Protein AF-A0AAJ0ELN5-F1 (afdb_monomer)

Solvent-accessible surface area (backbone atoms only — not comparable to full-atom values): 8354 Å² total; per-residue (Å²): 129,84,50,74,62,53,55,53,49,49,54,46,72,68,46,83,79,39,66,74,54,72,78,51,95,58,64,85,75,48,97,61,89,67,90,52,77,84,52,51,66,59,52,53,52,49,43,54,53,50,31,51,53,18,58,76,66,70,34,57,72,56,27,46,55,34,49,51,53,50,50,55,43,50,73,54,52,51,59,68,29,64,69,56,35,37,53,48,36,52,52,30,51,54,57,41,66,40,85,89,57,56,67,69,55,30,49,54,31,54,62,49,36,57,62,51,38,27,46,96,87,66,51,74,70,60,48,81,78,79,62,42,79,80,82,68,90,83,79,124

Nearest PDB structures (foldseek):
  8zyv-assembly1_E  TM=2.589E-01  e=4.637E+00  Vibrio alginolyticus
  8zz0-assembly1_F  TM=1.982E-01  e=7.116E+00  Vibrio alginolyticus

Secondary structure (DSSP, 8-state):
---HHHHHHHHHHH-TTS----S-TTTTS-SS----GGGHHHHHHHHHHHHHHHHHTT-HHHHHHHHHHHHHHHHTT----HHHHHHHHHHHHHHHT-TT--HHHHHHHHHHHHHHHB-TTS-B---BTTTB--------

pLDDT: mean 76.0, std 14.75, range [35.19, 92.94]

Sequence (140 aa):
MTSPLEQLLEAAAMDSDGIVQPTYKFSADLCYRTKGEANRKDGLKTILTRLYYSVTKEEYQGAVRWTEALTHWITLEHGVPRKVRAALTQIYYDLALTPGMESTSAMAFSDIAPKLVYDMHGERCLEQGKDINLDVLYQM

Organism: NCBI:txid1209918

Mean predicted aligned error: 9.14 Å

Radius of gyration: 16.16 Å; Cα contacts (8 Å, |Δi|>4): 114; chains: 1; bounding box: 56×38×37 Å

Structure (mmCIF, N/CA/C/O backbone):
data_AF-A0AAJ0ELN5-F1
#
_entry.id   AF-A0AAJ0ELN5-F1
#
loop_
_atom_site.group_PDB
_atom_site.id
_atom_site.type_symbol
_atom_site.label_atom_id
_atom_site.label_alt_id
_atom_site.label_comp_id
_atom_site.label_asym_id
_atom_site.label_entity_id
_atom_site.label_seq_id
_atom_site.pdbx_PDB_ins_code
_atom_site.Cartn_x
_atom_site.Cartn_y
_atom_site.Cartn_z
_atom_site.occupancy
_atom_site.B_iso_or_equiv
_atom_site.auth_seq_id
_atom_site.auth_comp_id
_atom_site.auth_asym_id
_atom_site.auth_atom_id
_atom_site.pdbx_PDB_model_num
ATOM 1 N N . MET A 1 1 ? -5.284 -24.785 -1.131 1.00 39.75 1 MET A N 1
ATOM 2 C CA . MET A 1 1 ? -6.133 -23.610 -1.407 1.00 39.75 1 MET A CA 1
ATOM 3 C C . MET A 1 1 ? -5.179 -22.466 -1.680 1.00 39.75 1 MET A C 1
ATOM 5 O O . MET A 1 1 ? -4.426 -22.124 -0.781 1.00 39.75 1 MET A O 1
ATOM 9 N N . THR A 1 2 ? -5.089 -22.007 -2.927 1.00 49.84 2 THR A N 1
ATOM 10 C CA . THR A 1 2 ? -4.185 -20.917 -3.332 1.00 49.84 2 THR A CA 1
ATOM 11 C C . THR A 1 2 ? -4.484 -19.681 -2.490 1.00 49.84 2 THR A C 1
ATOM 13 O O . THR A 1 2 ? -5.653 -19.322 -2.336 1.00 49.84 2 THR A O 1
ATOM 16 N N . SER A 1 3 ? -3.454 -19.090 -1.884 1.00 66.81 3 SER A N 1
ATOM 17 C CA . SER A 1 3 ? -3.624 -17.940 -0.990 1.00 66.81 3 SER A CA 1
ATOM 18 C C . SER A 1 3 ? -4.262 -16.775 -1.768 1.00 66.81 3 SER A C 1
ATOM 20 O O . SER A 1 3 ? -3.897 -16.576 -2.929 1.00 66.81 3 SER A O 1
ATOM 22 N N . PRO A 1 4 ? -5.164 -15.964 -1.182 1.00 63.56 4 PRO A N 1
ATOM 23 C CA . PRO A 1 4 ? -5.694 -14.752 -1.830 1.00 63.56 4 PRO A CA 1
ATOM 24 C C . PRO A 1 4 ? -4.581 -13.841 -2.385 1.00 63.56 4 PRO A C 1
ATOM 26 O O . PRO A 1 4 ? -4.749 -13.151 -3.386 1.00 63.56 4 PRO A O 1
ATOM 29 N N . LEU A 1 5 ? -3.398 -13.919 -1.770 1.00 54.19 5 LEU A N 1
ATOM 30 C CA . LEU A 1 5 ? -2.164 -13.247 -2.164 1.00 54.19 5 LEU A CA 1
ATOM 31 C C . LEU A 1 5 ? -1.536 -13.807 -3.446 1.00 54.19 5 LEU A C 1
ATOM 33 O O . LEU A 1 5 ? -1.011 -13.035 -4.236 1.00 54.19 5 LEU A O 1
ATOM 37 N N . GLU A 1 6 ? -1.593 -15.121 -3.677 1.00 59.47 6 GLU A N 1
ATOM 38 C CA . GLU A 1 6 ? -1.168 -15.716 -4.950 1.00 59.47 6 GLU A CA 1
ATOM 39 C C . GLU A 1 6 ? -2.103 -15.285 -6.076 1.00 59.47 6 GLU A C 1
ATOM 41 O O . GLU A 1 6 ? -1.622 -15.003 -7.159 1.00 59.47 6 GLU A O 1
ATOM 46 N N . GLN A 1 7 ? -3.405 -15.132 -5.822 1.00 63.66 7 GLN A N 1
ATOM 47 C CA . GLN A 1 7 ? -4.334 -14.606 -6.828 1.00 63.66 7 GLN A CA 1
ATOM 48 C C . GLN A 1 7 ? -4.083 -13.122 -7.128 1.00 63.66 7 GLN A C 1
ATOM 50 O O . GLN A 1 7 ? -4.105 -12.728 -8.291 1.00 63.66 7 GLN A O 1
ATOM 55 N N . LEU A 1 8 ? -3.788 -12.307 -6.108 1.00 60.91 8 LEU A N 1
ATOM 56 C CA . LEU A 1 8 ? -3.401 -10.903 -6.291 1.00 60.91 8 LEU A CA 1
ATOM 57 C C . LEU A 1 8 ? -2.039 -10.761 -6.986 1.00 60.91 8 LEU A C 1
ATOM 59 O O . LEU A 1 8 ? -1.867 -9.875 -7.818 1.00 60.91 8 LEU A O 1
ATOM 63 N N . LEU A 1 9 ? -1.086 -11.644 -6.681 1.00 58.38 9 LEU A N 1
ATOM 64 C CA . LEU A 1 9 ? 0.237 -11.683 -7.304 1.00 58.38 9 LEU A CA 1
ATOM 65 C C . LEU A 1 9 ? 0.175 -12.193 -8.753 1.00 58.38 9 LEU A C 1
ATOM 67 O O . LEU A 1 9 ? 0.852 -11.644 -9.617 1.00 58.38 9 LEU A O 1
ATOM 71 N N . GLU A 1 10 ? -0.649 -13.201 -9.033 1.00 63.22 10 GLU A N 1
ATOM 72 C CA . GLU A 1 10 ? -0.886 -13.724 -10.382 1.00 63.22 10 GLU A CA 1
ATOM 73 C C . GLU A 1 10 ? -1.634 -12.683 -11.227 1.00 63.22 10 GLU A C 1
ATOM 75 O O . GLU A 1 10 ? -1.249 -12.402 -12.360 1.00 63.22 10 GLU A O 1
ATOM 80 N N . ALA A 1 11 ? -2.632 -12.003 -10.650 1.00 59.84 11 ALA A N 1
ATOM 81 C CA . ALA A 1 11 ? -3.309 -10.876 -11.290 1.00 59.84 11 ALA A CA 1
ATOM 82 C C . ALA A 1 11 ? -2.357 -9.698 -11.555 1.00 59.84 11 ALA A C 1
ATOM 84 O O . ALA A 1 11 ? -2.488 -9.042 -12.586 1.00 59.84 11 ALA A O 1
ATOM 85 N N . ALA A 1 12 ? -1.387 -9.455 -10.666 1.00 56.34 12 ALA A N 1
ATOM 86 C CA . ALA A 1 12 ? -0.315 -8.476 -10.849 1.00 56.34 12 ALA A CA 1
ATOM 87 C C . ALA A 1 12 ? 0.704 -8.892 -11.925 1.00 56.34 12 ALA A C 1
ATOM 89 O O . ALA A 1 12 ? 1.291 -8.031 -12.574 1.00 56.34 12 ALA A O 1
ATOM 90 N N . ALA A 1 13 ? 0.927 -10.196 -12.115 1.00 54.47 13 ALA A N 1
ATOM 91 C CA . ALA A 1 13 ? 1.813 -10.736 -13.144 1.00 54.47 13 ALA A CA 1
ATOM 92 C C . ALA A 1 13 ? 1.176 -10.730 -14.546 1.00 54.47 13 ALA A C 1
ATOM 94 O O . ALA A 1 13 ? 1.904 -10.647 -15.536 1.00 54.47 13 ALA A O 1
ATOM 95 N N . MET A 1 14 ? -0.158 -10.801 -14.617 1.00 53.47 14 MET A N 1
ATOM 96 C CA . MET A 1 14 ? -0.958 -10.825 -15.851 1.00 53.47 14 MET A CA 1
ATOM 97 C C . MET A 1 14 ? -1.330 -9.429 -16.383 1.00 53.47 14 MET A C 1
ATOM 99 O O . MET A 1 14 ? -1.780 -9.310 -17.520 1.00 53.47 14 MET A O 1
ATOM 103 N N . ASP A 1 15 ? -1.171 -8.373 -15.582 1.00 54.22 15 ASP A N 1
ATOM 104 C CA . ASP A 1 15 ? -1.500 -6.999 -15.970 1.00 54.22 15 ASP A CA 1
ATOM 105 C C . ASP A 1 15 ? -0.310 -6.366 -16.717 1.00 54.22 15 ASP A C 1
ATOM 107 O O . ASP A 1 15 ? 0.667 -5.912 -16.121 1.00 54.22 15 ASP A O 1
ATOM 111 N N . SER A 1 16 ? -0.371 -6.369 -18.051 1.00 50.34 16 SER A N 1
ATOM 112 C CA . SER A 1 16 ? 0.630 -5.746 -18.933 1.00 50.34 16 SER A CA 1
ATOM 113 C C . SER A 1 16 ? 0.577 -4.210 -18.948 1.00 50.34 16 SER A C 1
ATOM 115 O O . SER A 1 16 ? 1.378 -3.589 -19.639 1.00 50.34 16 SER A O 1
ATOM 117 N N . ASP A 1 17 ? -0.371 -3.606 -18.222 1.00 48.56 17 ASP A N 1
ATOM 118 C CA . ASP A 1 17 ? -0.674 -2.165 -18.234 1.00 48.56 17 ASP A CA 1
ATOM 119 C C . ASP A 1 17 ? 0.270 -1.339 -17.346 1.00 48.56 17 ASP A C 1
ATOM 121 O O . ASP A 1 17 ? 0.314 -0.113 -17.418 1.00 48.56 17 ASP A O 1
ATOM 125 N N . GLY A 1 18 ? 1.082 -2.002 -16.517 1.00 49.84 18 GLY A N 1
ATOM 126 C CA . GLY A 1 18 ? 2.175 -1.338 -15.824 1.00 49.84 18 GLY A CA 1
ATOM 127 C C . GLY A 1 18 ? 3.232 -0.925 -16.837 1.00 49.84 18 GLY A C 1
ATOM 128 O O . GLY A 1 18 ? 4.119 -1.723 -17.136 1.00 49.84 18 GLY A O 1
ATOM 129 N N . ILE A 1 19 ? 3.152 0.304 -17.357 1.00 44.72 19 ILE A N 1
ATOM 130 C CA . ILE A 1 19 ? 4.241 0.918 -18.122 1.00 44.72 19 ILE A CA 1
ATOM 131 C C . ILE A 1 19 ? 5.490 0.805 -17.247 1.00 44.72 19 ILE A C 1
ATOM 133 O O . ILE A 1 19 ? 5.633 1.493 -16.235 1.00 44.72 19 ILE A O 1
ATOM 137 N N . VAL A 1 20 ? 6.371 -0.131 -17.597 1.00 51.12 20 VAL A N 1
ATOM 138 C CA . VAL A 1 20 ? 7.655 -0.307 -16.931 1.00 51.12 20 VAL A CA 1
ATOM 139 C C . VAL A 1 20 ? 8.508 0.868 -17.378 1.00 51.12 20 VAL A C 1
ATOM 141 O O . VAL A 1 20 ? 9.195 0.797 -18.394 1.00 51.12 20 VAL A O 1
ATOM 144 N N . GLN A 1 21 ? 8.404 1.983 -16.661 1.00 50.34 21 GLN A N 1
ATOM 145 C CA . GLN A 1 21 ? 9.298 3.101 -16.891 1.00 50.34 21 GLN A CA 1
ATOM 146 C C . GLN A 1 21 ? 10.710 2.654 -16.477 1.00 50.34 21 GLN A C 1
ATOM 148 O O . GLN A 1 21 ? 10.890 2.129 -15.370 1.00 50.34 21 GLN A O 1
ATOM 153 N N . PRO A 1 22 ? 11.718 2.765 -17.361 1.00 52.09 22 PRO A N 1
ATOM 154 C CA . PRO A 1 22 ? 13.085 2.428 -17.002 1.00 52.09 22 PRO A CA 1
ATOM 155 C C . PRO A 1 22 ? 13.540 3.380 -15.898 1.00 52.09 22 PRO A C 1
ATOM 157 O O . PRO A 1 22 ? 13.573 4.589 -16.102 1.00 52.09 22 PRO A O 1
ATOM 160 N N . THR A 1 23 ? 13.902 2.817 -14.739 1.00 55.22 23 THR A N 1
ATOM 161 C CA . THR A 1 23 ? 14.115 3.569 -13.489 1.00 55.22 23 THR A CA 1
ATOM 162 C C . THR A 1 23 ? 15.117 4.714 -13.617 1.00 55.22 23 THR A C 1
ATOM 164 O O . THR A 1 23 ? 14.992 5.658 -12.864 1.00 55.22 23 THR A O 1
ATOM 167 N N . TYR A 1 24 ? 16.046 4.704 -14.578 1.00 57.91 24 TYR A N 1
ATOM 168 C CA . TYR A 1 24 ? 16.780 5.900 -15.007 1.00 57.91 24 TYR A CA 1
ATOM 169 C C . TYR A 1 24 ? 17.313 5.684 -16.429 1.00 57.91 24 TYR A C 1
ATOM 171 O O . TYR A 1 24 ? 17.922 4.649 -16.697 1.00 57.91 24 TYR A O 1
ATOM 179 N N . LYS A 1 25 ? 17.199 6.677 -17.326 1.00 60.06 25 LYS A N 1
ATOM 180 C CA . LYS A 1 25 ? 17.853 6.635 -18.658 1.00 60.06 25 LYS A CA 1
ATOM 181 C C . LYS A 1 25 ? 19.384 6.498 -18.580 1.00 60.06 25 LYS A C 1
ATOM 183 O O . LYS A 1 25 ? 20.002 6.071 -19.545 1.00 60.06 25 LYS A O 1
ATOM 188 N N . PHE A 1 26 ? 19.975 6.827 -17.429 1.00 60.84 26 P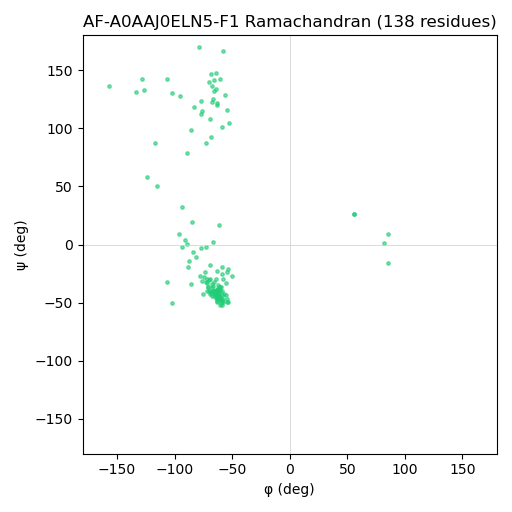HE A N 1
ATOM 189 C CA . PHE A 1 26 ? 21.419 6.812 -17.175 1.00 60.84 26 PHE A CA 1
ATOM 190 C C . PHE A 1 26 ? 21.918 5.526 -16.509 1.00 60.84 26 PHE A C 1
ATOM 192 O O . PHE A 1 26 ? 23.070 5.466 -16.089 1.00 60.84 26 PHE A O 1
ATOM 199 N N . SER A 1 27 ? 21.090 4.481 -16.377 1.00 62.22 27 SER A N 1
ATOM 200 C CA . SER A 1 27 ? 21.527 3.232 -15.734 1.00 62.22 27 SER A CA 1
ATOM 201 C C . SER A 1 27 ? 22.729 2.584 -16.432 1.00 62.22 27 SER A C 1
ATOM 203 O O . SER A 1 27 ? 23.474 1.847 -15.793 1.00 62.22 27 SER A O 1
ATOM 205 N N . ALA A 1 28 ? 22.917 2.860 -17.727 1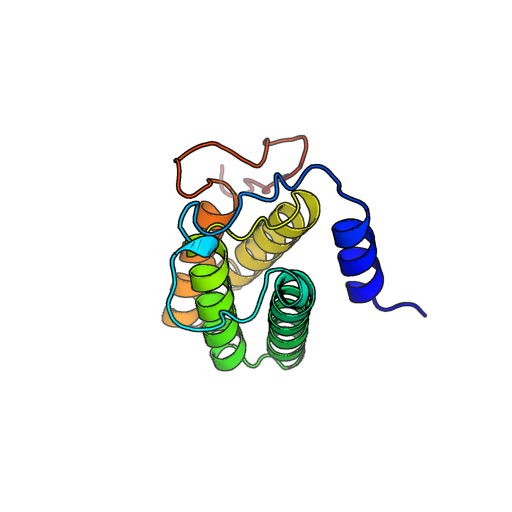.00 65.62 28 ALA A N 1
ATOM 206 C CA . ALA A 1 28 ? 24.058 2.402 -18.514 1.00 65.62 28 ALA A CA 1
ATOM 207 C C . ALA A 1 28 ? 25.372 3.140 -18.186 1.00 65.62 28 ALA A C 1
ATOM 209 O O . ALA A 1 28 ? 26.441 2.569 -18.385 1.00 65.62 28 ALA A O 1
ATOM 210 N N . ASP A 1 29 ? 25.298 4.362 -17.651 1.00 74.62 29 ASP A N 1
ATOM 211 C CA . ASP A 1 29 ? 26.457 5.219 -17.356 1.00 74.62 29 ASP A CA 1
ATOM 212 C C . ASP A 1 29 ? 26.969 5.071 -15.911 1.00 74.62 29 ASP A C 1
ATOM 214 O O . ASP A 1 29 ? 27.951 5.700 -15.515 1.00 74.62 29 ASP A O 1
ATOM 218 N N . LEU A 1 30 ? 26.312 4.250 -15.084 1.00 73.44 30 LEU A N 1
ATOM 219 C CA . LEU A 1 30 ? 26.693 4.076 -13.684 1.00 73.44 30 LEU A CA 1
ATOM 220 C C . LEU A 1 30 ? 27.923 3.165 -13.552 1.00 73.44 30 LEU A C 1
ATOM 222 O O . LEU A 1 30 ? 27.898 1.993 -13.920 1.00 73.44 30 LEU A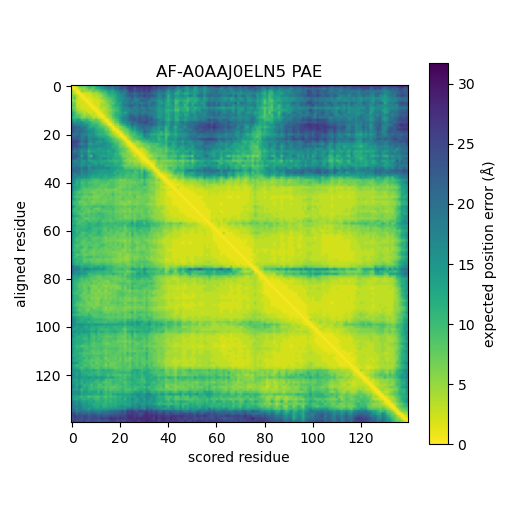 O 1
ATOM 226 N N . CYS A 1 31 ? 28.980 3.673 -12.907 1.00 79.62 31 CYS A N 1
ATOM 227 C CA . CYS A 1 31 ? 30.210 2.923 -12.599 1.00 79.62 31 CYS A CA 1
ATOM 228 C C . CYS A 1 31 ? 30.024 1.776 -11.582 1.00 79.62 31 CYS A C 1
ATOM 230 O O . CYS A 1 31 ? 30.995 1.124 -11.199 1.00 79.62 31 CYS A O 1
ATOM 232 N N . TYR A 1 32 ? 28.802 1.536 -11.106 1.00 71.06 32 TYR A N 1
ATOM 233 C CA . TYR A 1 32 ? 28.465 0.455 -10.190 1.00 71.06 32 TYR A CA 1
ATOM 234 C C . TYR A 1 32 ? 27.294 -0.357 -10.735 1.00 71.06 32 TYR A C 1
ATOM 236 O O . TYR A 1 32 ? 26.337 0.173 -11.298 1.00 71.06 32 TYR A O 1
ATOM 244 N N . ARG A 1 33 ? 27.353 -1.676 -10.526 1.00 57.28 33 ARG A N 1
ATOM 245 C CA . ARG A 1 33 ? 26.265 -2.582 -10.889 1.00 57.28 33 ARG A CA 1
ATOM 246 C C . ARG A 1 33 ? 25.076 -2.313 -9.967 1.00 57.28 33 ARG A C 1
ATOM 248 O O . ARG A 1 33 ? 25.106 -2.668 -8.789 1.00 57.28 33 ARG A O 1
ATOM 255 N N . THR A 1 34 ? 24.023 -1.710 -10.499 1.00 65.88 34 THR A N 1
ATOM 256 C CA . THR A 1 34 ? 22.738 -1.619 -9.805 1.00 65.88 34 THR A CA 1
ATOM 257 C C . THR A 1 34 ? 22.117 -3.015 -9.707 1.00 65.88 34 THR A C 1
ATOM 259 O O . THR A 1 34 ? 22.320 -3.867 -10.579 1.00 65.88 34 THR A O 1
ATOM 262 N N . LYS A 1 35 ? 21.378 -3.301 -8.623 1.00 59.25 35 LYS A N 1
ATOM 263 C CA . LYS A 1 35 ? 20.487 -4.473 -8.589 1.00 59.25 35 LYS A CA 1
ATOM 264 C C . LYS A 1 35 ? 19.498 -4.278 -9.741 1.00 59.25 35 LYS A C 1
ATOM 266 O O . LYS A 1 35 ? 18.614 -3.439 -9.635 1.00 59.25 35 LYS A O 1
ATOM 271 N N . GLY A 1 36 ? 19.725 -4.972 -10.855 1.00 59.38 36 GLY A N 1
ATOM 272 C CA . GLY A 1 36 ? 18.985 -4.753 -12.095 1.00 59.38 36 GLY A CA 1
ATOM 273 C C . GLY A 1 36 ? 17.475 -4.932 -11.934 1.00 59.38 36 GLY A C 1
ATOM 274 O O . GLY A 1 36 ? 16.998 -5.521 -10.960 1.00 59.38 36 GLY A O 1
ATOM 275 N N . GLU A 1 37 ? 16.728 -4.475 -12.941 1.00 59.72 37 GLU A N 1
ATOM 276 C CA . GLU A 1 37 ? 15.256 -4.505 -12.984 1.00 59.72 37 GLU A CA 1
ATOM 277 C C . GLU A 1 37 ? 14.647 -5.898 -12.730 1.00 59.72 37 GLU A C 1
ATOM 279 O O . GLU A 1 37 ? 13.499 -6.005 -12.303 1.00 59.72 37 GLU A O 1
ATOM 284 N N . ALA A 1 38 ? 15.428 -6.968 -12.923 1.00 60.78 38 ALA A N 1
ATOM 285 C CA . ALA A 1 38 ? 15.032 -8.355 -12.686 1.00 60.78 38 ALA A CA 1
ATOM 286 C C . ALA A 1 38 ? 14.523 -8.623 -11.256 1.00 60.78 38 ALA A C 1
ATOM 288 O O . ALA A 1 38 ? 13.605 -9.419 -11.077 1.00 60.78 38 ALA A O 1
ATOM 289 N N . ASN A 1 39 ? 15.051 -7.924 -10.244 1.00 67.69 39 ASN A N 1
ATOM 290 C CA . ASN A 1 39 ? 14.625 -8.113 -8.850 1.00 67.69 39 ASN A CA 1
ATOM 291 C C . ASN A 1 39 ? 13.442 -7.219 -8.442 1.00 67.69 39 ASN A C 1
ATOM 293 O O . ASN A 1 39 ? 12.989 -7.296 -7.299 1.00 67.69 39 ASN A O 1
ATOM 297 N N . ARG A 1 40 ? 12.913 -6.381 -9.349 1.00 72.94 40 ARG A N 1
ATOM 298 C CA . ARG A 1 40 ? 11.830 -5.439 -9.025 1.00 72.94 40 ARG A CA 1
ATOM 299 C C . ARG A 1 40 ? 10.565 -6.176 -8.567 1.00 72.94 40 ARG A C 1
ATOM 301 O O . ARG A 1 40 ? 9.975 -5.848 -7.542 1.00 72.94 40 ARG A O 1
ATOM 308 N N . LYS A 1 41 ? 10.179 -7.229 -9.290 1.00 74.06 41 LYS A N 1
ATOM 309 C CA . LYS A 1 41 ? 8.980 -8.025 -8.972 1.00 74.06 41 LYS A CA 1
ATOM 310 C C . LYS A 1 41 ? 9.087 -8.717 -7.607 1.00 74.06 41 LYS A C 1
ATOM 312 O O . LYS A 1 41 ? 8.110 -8.763 -6.866 1.00 74.06 41 LYS A O 1
ATOM 317 N N . ASP A 1 42 ? 10.277 -9.203 -7.262 1.00 81.06 42 ASP A N 1
ATOM 318 C CA . ASP A 1 42 ? 10.534 -9.885 -5.989 1.00 81.06 42 ASP A CA 1
ATOM 319 C C . ASP A 1 42 ? 10.517 -8.913 -4.795 1.00 81.06 42 ASP A C 1
ATOM 321 O O . ASP A 1 42 ? 9.960 -9.218 -3.736 1.00 81.06 42 ASP A O 1
ATOM 325 N N . GLY A 1 43 ? 11.027 -7.692 -4.998 1.00 82.88 43 GLY A N 1
ATOM 326 C CA . GLY A 1 43 ? 10.949 -6.608 -4.017 1.00 82.88 43 GLY A CA 1
ATOM 327 C C . GLY A 1 43 ? 9.506 -6.234 -3.677 1.00 82.88 43 GLY A C 1
ATOM 328 O O . GLY A 1 43 ? 9.126 -6.268 -2.505 1.00 82.88 43 GLY A O 1
ATOM 329 N N . LEU A 1 44 ? 8.677 -5.969 -4.695 1.00 83.69 44 LEU A N 1
ATOM 330 C CA . LEU A 1 44 ? 7.258 -5.657 -4.489 1.00 83.69 44 LEU A CA 1
ATOM 331 C C . LEU A 1 44 ? 6.523 -6.816 -3.801 1.00 83.69 44 LEU A C 1
ATOM 333 O O . LEU A 1 44 ? 5.803 -6.599 -2.827 1.00 83.69 44 LEU A O 1
ATOM 337 N N . LYS A 1 45 ? 6.753 -8.059 -4.248 1.00 85.88 45 LYS A N 1
ATOM 338 C CA . LYS A 1 45 ? 6.178 -9.257 -3.617 1.00 85.88 45 LYS A CA 1
ATOM 339 C C . LYS A 1 45 ? 6.546 -9.350 -2.137 1.00 85.88 45 LYS A C 1
ATOM 341 O O . LYS A 1 45 ? 5.686 -9.664 -1.312 1.00 85.88 45 LYS A O 1
ATOM 346 N N . THR A 1 46 ? 7.798 -9.061 -1.793 1.00 8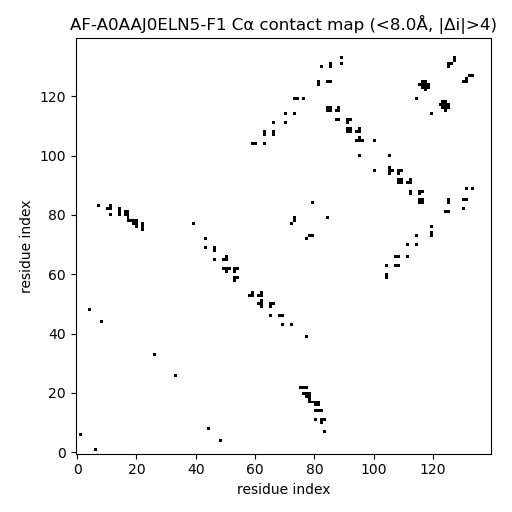9.56 46 THR A N 1
ATOM 347 C CA . THR A 1 46 ? 8.278 -9.079 -0.407 1.00 89.56 46 THR A CA 1
ATOM 348 C C . THR A 1 46 ? 7.563 -8.031 0.440 1.00 89.56 46 THR A C 1
ATOM 350 O O . THR A 1 46 ? 7.084 -8.367 1.524 1.00 89.56 46 THR A O 1
ATOM 353 N N . ILE A 1 47 ? 7.436 -6.797 -0.060 1.00 89.81 47 ILE A N 1
ATOM 354 C CA . ILE A 1 47 ? 6.734 -5.708 0.639 1.00 89.81 47 ILE A CA 1
ATOM 355 C C . ILE A 1 47 ? 5.274 -6.100 0.895 1.00 89.81 47 ILE A C 1
ATOM 357 O O . ILE A 1 47 ? 4.826 -6.058 2.038 1.00 89.81 47 ILE A O 1
ATOM 361 N N . LEU A 1 48 ? 4.556 -6.565 -0.133 1.00 88.94 48 LEU A N 1
ATOM 362 C CA . LEU A 1 48 ? 3.146 -6.961 -0.016 1.00 88.94 48 LEU A CA 1
ATOM 363 C C . LEU A 1 48 ? 2.944 -8.132 0.952 1.00 88.94 48 LEU A C 1
ATOM 365 O O . LEU A 1 48 ? 2.039 -8.113 1.783 1.00 88.94 48 LEU A O 1
ATOM 369 N N . THR A 1 49 ? 3.814 -9.139 0.878 1.00 89.19 49 THR A N 1
ATOM 370 C CA . THR A 1 49 ? 3.761 -10.306 1.769 1.00 89.19 49 THR A CA 1
ATOM 371 C C . THR A 1 49 ? 3.953 -9.886 3.223 1.00 89.19 49 THR A C 1
ATOM 373 O O . THR A 1 49 ? 3.235 -10.338 4.114 1.00 89.19 49 THR A O 1
ATOM 376 N N . ARG A 1 50 ? 4.925 -9.008 3.481 1.00 90.56 50 ARG A N 1
ATOM 377 C CA . ARG A 1 50 ? 5.217 -8.526 4.831 1.00 90.56 50 ARG A CA 1
ATOM 378 C C . ARG A 1 50 ? 4.109 -7.634 5.375 1.00 90.56 50 ARG A C 1
ATOM 380 O O . ARG A 1 50 ? 3.712 -7.839 6.518 1.00 90.56 50 ARG A O 1
ATOM 387 N N . LEU A 1 51 ? 3.577 -6.737 4.547 1.00 89.69 51 LEU A N 1
ATOM 388 C CA . LEU A 1 51 ? 2.422 -5.910 4.884 1.00 89.69 51 LEU A CA 1
ATOM 389 C C . LEU A 1 51 ? 1.240 -6.784 5.323 1.00 89.69 51 LEU A C 1
ATOM 391 O O . LEU A 1 51 ? 0.688 -6.583 6.401 1.00 89.69 51 LEU A O 1
ATOM 395 N N . TYR A 1 52 ? 0.915 -7.814 4.536 1.00 88.12 52 TYR A N 1
ATOM 396 C CA . TYR A 1 52 ? -0.160 -8.753 4.848 1.00 88.12 52 TYR A CA 1
ATOM 397 C C . TYR A 1 52 ? 0.041 -9.454 6.195 1.00 88.12 52 TYR A C 1
ATOM 399 O O . TYR A 1 52 ? -0.884 -9.518 7.005 1.00 88.12 52 TYR A O 1
ATOM 407 N N . TYR A 1 53 ? 1.247 -9.963 6.465 1.00 89.81 53 TYR A N 1
ATOM 408 C CA . TYR A 1 53 ? 1.534 -10.603 7.748 1.00 89.81 53 TYR A CA 1
ATOM 409 C C . TYR A 1 53 ? 1.417 -9.632 8.921 1.00 89.81 53 TYR A C 1
ATOM 411 O O . TYR A 1 53 ? 0.911 -10.033 9.965 1.00 89.81 53 TYR A O 1
ATOM 419 N N . SER A 1 54 ? 1.868 -8.386 8.764 1.00 88.06 54 SER A N 1
ATOM 420 C CA . SER A 1 54 ? 1.740 -7.366 9.807 1.00 88.06 54 SER A CA 1
ATOM 421 C C . SER A 1 54 ? 0.277 -7.035 10.097 1.00 88.06 54 SER A C 1
ATOM 423 O O . SER A 1 54 ? -0.101 -7.003 11.263 1.00 88.06 54 SER A O 1
ATOM 425 N N . VAL A 1 55 ? -0.560 -6.887 9.065 1.00 86.81 55 VAL A N 1
ATOM 426 C CA . VAL A 1 55 ? -2.005 -6.644 9.232 1.00 86.81 55 VAL A CA 1
ATOM 427 C C . VAL A 1 55 ? -2.704 -7.854 9.860 1.00 86.81 55 VAL A C 1
ATOM 429 O O . VAL A 1 55 ? -3.456 -7.700 10.812 1.00 86.81 55 VAL A O 1
ATOM 432 N N . THR A 1 56 ? -2.400 -9.071 9.398 1.00 86.12 56 THR A N 1
ATOM 433 C CA . THR A 1 56 ? -2.998 -10.315 9.930 1.00 86.12 56 THR A CA 1
ATOM 434 C C . THR A 1 56 ? -2.630 -10.561 11.395 1.00 86.12 56 THR A C 1
ATOM 436 O O . THR A 1 56 ? -3.381 -11.198 12.125 1.00 86.12 56 THR A O 1
ATOM 439 N N . LYS A 1 57 ? -1.453 -10.094 11.824 1.00 90.25 57 LYS A N 1
ATOM 440 C CA . LYS A 1 57 ? -0.982 -10.192 13.212 1.00 90.25 57 LYS A CA 1
ATOM 441 C C . LYS A 1 57 ? -1.363 -8.983 14.069 1.00 90.25 57 LYS A C 1
ATOM 443 O O . LYS A 1 57 ? -0.902 -8.912 15.203 1.00 90.25 57 LYS A O 1
ATOM 448 N N . GLU A 1 58 ? -2.128 -8.036 13.521 1.00 85.06 58 GLU A N 1
ATOM 449 C CA . GLU A 1 58 ? -2.512 -6.781 14.184 1.00 85.06 58 GLU A CA 1
ATOM 450 C C . GLU A 1 58 ? -1.297 -5.965 14.679 1.00 85.06 58 GLU A C 1
ATOM 452 O O . GLU A 1 58 ? -1.373 -5.164 15.609 1.00 85.06 58 GLU A O 1
ATOM 457 N N . GLU A 1 59 ? -0.139 -6.145 14.034 1.00 88.75 59 GLU A N 1
ATOM 458 C CA . GLU A 1 59 ? 1.091 -5.425 14.349 1.00 88.75 59 GLU A CA 1
ATOM 459 C C . GLU A 1 59 ? 1.148 -4.134 13.520 1.00 88.75 59 GLU A C 1
ATOM 461 O O . GLU A 1 59 ? 1.832 -4.047 12.492 1.00 88.75 59 GLU A O 1
ATOM 466 N N . TYR A 1 60 ? 0.410 -3.114 13.965 1.00 87.00 60 TYR A N 1
ATOM 467 C CA . TYR A 1 60 ? 0.260 -1.851 13.231 1.00 87.00 60 TYR A CA 1
ATOM 468 C C . TYR A 1 60 ? 1.587 -1.117 13.007 1.00 87.00 60 TYR A C 1
ATOM 470 O O . TYR A 1 60 ? 1.814 -0.587 11.924 1.00 87.00 60 TYR A O 1
ATOM 478 N N . GLN A 1 61 ? 2.515 -1.162 13.968 1.00 87.38 61 GLN A N 1
ATOM 479 C CA . GLN A 1 61 ? 3.853 -0.579 13.794 1.00 87.38 61 GLN A CA 1
ATOM 480 C C . GLN A 1 61 ? 4.637 -1.251 12.657 1.00 87.38 61 GLN A C 1
ATOM 482 O O . GLN A 1 61 ? 5.324 -0.580 11.886 1.00 87.38 61 GLN A O 1
ATOM 487 N N . GLY A 1 62 ? 4.523 -2.575 12.524 1.00 89.06 62 GLY A N 1
ATOM 488 C CA . GLY A 1 62 ? 5.106 -3.315 11.409 1.00 89.06 62 GLY A CA 1
ATOM 489 C C . GLY A 1 62 ? 4.455 -2.930 10.084 1.00 89.06 62 GLY A C 1
ATOM 490 O O . GLY A 1 62 ? 5.161 -2.697 9.103 1.00 89.06 62 GLY A O 1
ATOM 491 N N . ALA A 1 63 ? 3.127 -2.789 10.072 1.00 90.12 63 ALA A N 1
ATOM 492 C CA . ALA A 1 63 ? 2.388 -2.357 8.890 1.00 90.12 63 ALA A CA 1
ATOM 493 C C . ALA A 1 63 ? 2.843 -0.965 8.428 1.00 90.12 63 ALA A C 1
ATOM 495 O O . ALA A 1 63 ? 3.197 -0.825 7.263 1.00 90.12 63 ALA A O 1
ATOM 496 N N . VAL A 1 64 ? 2.956 0.013 9.336 1.00 92.75 64 VAL A N 1
ATOM 497 C CA . VAL A 1 64 ? 3.450 1.370 9.027 1.00 92.75 64 VAL A CA 1
ATOM 498 C C . VAL A 1 64 ? 4.827 1.329 8.361 1.00 92.75 64 VAL A C 1
ATOM 500 O O . VAL A 1 64 ? 5.015 1.937 7.311 1.00 92.75 64 VAL A O 1
ATOM 503 N N . ARG A 1 65 ? 5.772 0.543 8.890 1.00 92.81 65 ARG A N 1
ATOM 504 C CA . ARG A 1 65 ? 7.119 0.417 8.301 1.00 92.81 65 ARG A CA 1
ATOM 505 C C . ARG A 1 65 ? 7.094 -0.150 6.880 1.00 92.81 65 ARG A C 1
ATOM 507 O O . ARG A 1 65 ? 7.862 0.281 6.019 1.00 92.81 65 ARG A O 1
ATOM 514 N N . TRP A 1 66 ? 6.231 -1.131 6.617 1.00 92.56 66 TRP A N 1
ATOM 515 C CA . TRP A 1 66 ? 6.074 -1.688 5.271 1.00 92.56 66 TRP A CA 1
ATOM 516 C C . TRP A 1 66 ? 5.297 -0.745 4.338 1.00 92.56 66 TRP A C 1
ATOM 518 O O . TRP A 1 66 ? 5.587 -0.728 3.141 1.00 92.56 66 TRP A O 1
ATOM 528 N N . THR A 1 67 ? 4.411 0.102 4.867 1.00 92.94 67 THR A N 1
ATOM 529 C CA . THR A 1 67 ? 3.774 1.213 4.137 1.00 92.94 67 THR A CA 1
ATOM 530 C C . THR A 1 67 ? 4.787 2.286 3.738 1.00 92.94 67 THR A C 1
ATOM 532 O O . THR A 1 67 ? 4.748 2.785 2.612 1.00 92.94 67 THR A O 1
ATOM 535 N N . GLU A 1 68 ? 5.744 2.618 4.606 1.00 91.12 68 GLU A N 1
ATOM 536 C CA . GLU A 1 68 ? 6.848 3.517 4.256 1.00 91.12 68 GLU A CA 1
ATOM 537 C C . GLU A 1 68 ? 7.709 2.900 3.152 1.00 91.12 68 GLU A C 1
ATOM 539 O O . GLU A 1 68 ? 8.011 3.567 2.164 1.00 91.12 68 GLU A O 1
ATOM 544 N N . ALA A 1 69 ? 8.061 1.616 3.261 1.00 90.88 69 ALA A N 1
ATOM 545 C CA . ALA A 1 69 ? 8.799 0.915 2.209 1.00 90.88 69 ALA A CA 1
ATOM 546 C C . ALA A 1 69 ? 8.039 0.923 0.870 1.00 90.88 69 ALA A C 1
ATOM 548 O O . ALA A 1 69 ? 8.646 1.135 -0.180 1.00 90.88 69 ALA A O 1
ATOM 549 N N . LEU A 1 70 ? 6.713 0.751 0.905 1.00 90.44 70 LEU A N 1
ATOM 550 C CA . LEU A 1 70 ? 5.849 0.863 -0.269 1.00 90.44 70 LEU A CA 1
ATOM 551 C C . LEU A 1 70 ? 5.813 2.293 -0.830 1.00 90.44 70 LEU A C 1
ATOM 553 O O . LEU A 1 70 ? 5.864 2.472 -2.043 1.00 90.44 70 LEU A O 1
ATOM 557 N N . THR A 1 71 ? 5.772 3.312 0.027 1.00 89.44 71 THR A N 1
ATOM 558 C CA . THR A 1 71 ? 5.847 4.717 -0.403 1.00 89.44 71 THR A CA 1
ATOM 559 C C . THR A 1 71 ? 7.143 4.974 -1.163 1.00 89.44 71 THR A C 1
ATOM 561 O O . THR A 1 71 ? 7.108 5.447 -2.294 1.00 89.44 71 THR A O 1
ATOM 564 N N . HIS A 1 72 ? 8.284 4.599 -0.577 1.00 88.12 72 HIS A N 1
ATOM 565 C CA . HIS A 1 72 ? 9.588 4.745 -1.224 1.00 88.12 72 HIS A CA 1
ATOM 566 C C . HIS A 1 72 ? 9.657 3.965 -2.540 1.00 88.12 72 HIS A C 1
ATOM 568 O O . HIS A 1 72 ? 10.255 4.435 -3.502 1.00 88.12 72 HIS A O 1
ATOM 574 N N . TRP A 1 73 ? 9.020 2.795 -2.600 1.00 85.75 73 TRP A N 1
ATOM 575 C CA . TRP A 1 73 ? 8.932 1.998 -3.817 1.00 85.75 73 TRP A CA 1
ATOM 576 C C . TRP A 1 73 ? 8.219 2.736 -4.955 1.00 85.75 73 TRP A C 1
ATOM 578 O O . TRP A 1 73 ? 8.726 2.762 -6.074 1.00 85.75 73 TRP A O 1
ATOM 588 N N . ILE A 1 74 ? 7.073 3.358 -4.669 1.00 82.62 74 ILE A N 1
ATOM 589 C CA . ILE A 1 74 ? 6.298 4.132 -5.651 1.00 82.62 74 ILE A CA 1
ATOM 590 C C . ILE A 1 74 ? 7.083 5.376 -6.093 1.00 82.62 74 ILE A C 1
ATOM 592 O O . ILE A 1 74 ? 7.143 5.671 -7.284 1.00 82.62 74 ILE A O 1
ATOM 596 N N . THR A 1 75 ? 7.759 6.054 -5.159 1.00 81.62 75 THR A N 1
ATOM 597 C CA . THR A 1 75 ? 8.605 7.225 -5.449 1.00 81.62 75 THR A CA 1
ATOM 598 C C . THR A 1 75 ? 9.797 6.907 -6.359 1.00 81.62 75 THR A C 1
ATOM 600 O O . THR A 1 75 ? 10.324 7.791 -7.021 1.00 81.62 75 THR A O 1
ATOM 603 N N . LEU A 1 76 ? 10.241 5.652 -6.437 1.00 77.19 76 LEU A N 1
ATOM 604 C CA . LEU A 1 76 ? 11.314 5.229 -7.350 1.00 77.19 76 LEU A CA 1
ATOM 605 C C . LEU A 1 76 ? 10.803 4.889 -8.768 1.00 77.19 76 LEU A C 1
ATOM 607 O O . LEU A 1 76 ? 11.473 4.167 -9.512 1.00 77.19 76 LEU A O 1
ATOM 611 N N . GLU A 1 77 ? 9.605 5.368 -9.128 1.00 66.88 77 GLU A N 1
ATOM 612 C CA . GLU A 1 77 ? 8.914 5.127 -10.410 1.00 66.88 77 GLU A CA 1
ATOM 613 C C . GLU A 1 77 ? 8.728 3.634 -10.723 1.00 66.88 77 GLU A C 1
ATOM 615 O O . GLU A 1 77 ? 8.636 3.200 -11.874 1.00 66.88 77 GLU A O 1
ATOM 620 N N . HIS A 1 78 ? 8.680 2.788 -9.694 1.00 69.44 78 HIS A N 1
ATOM 621 C CA . HIS A 1 78 ? 8.397 1.379 -9.898 1.00 69.44 78 HIS A CA 1
ATOM 622 C C . HIS A 1 78 ? 6.900 1.185 -10.137 1.00 69.44 78 HIS A C 1
ATOM 624 O O . HIS A 1 78 ? 6.081 1.347 -9.233 1.00 69.44 78 HIS A O 1
ATOM 630 N N . GLY A 1 79 ? 6.548 0.793 -11.364 1.00 66.69 79 GLY A N 1
ATOM 631 C CA . GLY A 1 79 ? 5.169 0.508 -11.747 1.00 66.69 79 GLY A CA 1
ATOM 632 C C . GLY A 1 79 ? 4.519 -0.531 -10.828 1.00 66.69 79 GLY A C 1
ATOM 633 O O . GLY A 1 79 ? 4.934 -1.691 -10.786 1.00 66.69 79 GLY A O 1
ATOM 634 N N . VAL A 1 80 ? 3.490 -0.108 -10.094 1.00 75.50 80 VAL A N 1
ATOM 635 C CA . VAL A 1 80 ? 2.557 -0.992 -9.384 1.00 75.50 80 VAL A CA 1
ATOM 636 C C . VAL A 1 80 ? 1.344 -1.212 -10.293 1.00 75.50 80 VAL A C 1
ATOM 638 O O . VAL A 1 80 ? 0.775 -0.217 -10.750 1.00 75.50 80 VAL A O 1
ATOM 641 N N . PRO A 1 81 ? 0.931 -2.466 -10.554 1.00 81.12 81 PRO A N 1
ATOM 642 C CA . PRO A 1 81 ? -0.182 -2.754 -11.454 1.00 81.12 81 PRO A CA 1
ATOM 643 C C . PRO A 1 81 ? -1.502 -2.194 -10.921 1.00 81.12 81 PRO A C 1
ATOM 645 O O . PRO A 1 81 ? -1.736 -2.159 -9.706 1.00 81.12 81 PRO A O 1
ATOM 648 N N . ARG A 1 82 ? -2.386 -1.788 -11.839 1.00 81.19 82 ARG A N 1
ATOM 649 C CA . ARG A 1 82 ? -3.627 -1.049 -11.543 1.00 81.19 82 ARG A CA 1
ATOM 650 C C . ARG A 1 82 ? -4.517 -1.777 -10.532 1.00 81.19 82 ARG A C 1
ATOM 652 O O . ARG A 1 82 ? -4.971 -1.177 -9.562 1.00 81.19 82 ARG A O 1
ATOM 659 N N . LYS A 1 83 ? -4.666 -3.097 -10.686 1.00 81.56 83 LYS A N 1
ATOM 660 C CA . LYS A 1 83 ? -5.443 -3.954 -9.769 1.00 81.56 83 LYS A CA 1
ATOM 661 C C . LYS A 1 83 ? -4.887 -3.977 -8.345 1.00 81.56 83 LYS A C 1
ATOM 663 O O . LYS A 1 83 ? -5.650 -3.945 -7.385 1.00 81.56 83 LYS A O 1
ATOM 668 N N . VAL A 1 84 ? -3.560 -4.022 -8.205 1.00 83.38 84 VAL A N 1
ATOM 669 C CA . VAL A 1 84 ? -2.907 -4.019 -6.887 1.00 83.38 84 VAL A CA 1
ATOM 670 C C . VAL A 1 84 ? -3.063 -2.657 -6.229 1.00 83.38 84 VAL A C 1
ATOM 672 O O . VAL A 1 84 ? -3.354 -2.606 -5.038 1.00 83.38 84 VAL A O 1
ATOM 675 N N . ARG A 1 85 ? -2.936 -1.563 -6.993 1.00 87.31 85 ARG A N 1
ATOM 676 C CA . ARG A 1 85 ? -3.195 -0.217 -6.467 1.00 87.31 85 ARG A CA 1
ATOM 677 C C . ARG A 1 85 ? -4.629 -0.098 -5.945 1.00 87.31 85 ARG A C 1
ATOM 679 O O . ARG A 1 85 ? -4.796 0.305 -4.805 1.00 87.31 85 ARG A O 1
ATOM 686 N N . ALA A 1 86 ? -5.629 -0.527 -6.720 1.00 85.62 86 ALA A N 1
ATOM 687 C CA . ALA A 1 86 ? -7.034 -0.491 -6.305 1.00 85.62 86 ALA A CA 1
ATOM 688 C C . ALA A 1 86 ? -7.289 -1.277 -5.006 1.00 85.62 86 ALA A C 1
ATOM 690 O O . ALA A 1 86 ? -7.864 -0.738 -4.060 1.00 85.62 86 ALA A O 1
ATOM 691 N N . ALA A 1 87 ? -6.797 -2.519 -4.931 1.00 85.69 87 ALA A N 1
ATOM 692 C CA . ALA A 1 87 ? -6.941 -3.354 -3.740 1.00 85.69 87 ALA A CA 1
ATOM 693 C C . ALA A 1 87 ? -6.253 -2.735 -2.511 1.00 85.69 87 ALA A C 1
ATOM 695 O O . ALA A 1 87 ? -6.831 -2.703 -1.428 1.00 85.69 87 ALA A O 1
ATOM 696 N N . LEU A 1 88 ? -5.036 -2.206 -2.676 1.00 88.19 88 LEU A N 1
ATOM 697 C CA . LEU A 1 88 ? -4.320 -1.528 -1.595 1.00 88.19 88 LEU A CA 1
ATOM 698 C C . LEU A 1 88 ? -5.046 -0.263 -1.142 1.00 88.19 88 LEU A C 1
ATOM 700 O O . LEU A 1 88 ? -5.160 -0.045 0.059 1.00 88.19 88 LEU A O 1
ATOM 704 N N . THR A 1 89 ? -5.551 0.553 -2.070 1.00 89.75 89 THR A N 1
ATOM 705 C CA . THR A 1 89 ? -6.299 1.769 -1.733 1.00 89.75 89 THR A CA 1
ATOM 706 C C . THR A 1 89 ? -7.521 1.442 -0.885 1.00 89.75 89 THR A C 1
ATOM 708 O O . THR A 1 89 ? -7.745 2.118 0.114 1.00 89.75 89 THR A O 1
ATOM 711 N N . GLN A 1 90 ? -8.267 0.392 -1.233 1.00 86.81 90 GLN A N 1
ATOM 712 C CA . GLN A 1 90 ? -9.416 -0.046 -0.442 1.00 86.81 90 GLN A CA 1
ATOM 713 C C . GLN A 1 90 ? -8.997 -0.507 0.961 1.00 86.81 90 GLN A C 1
ATOM 715 O O . GLN A 1 90 ? -9.536 -0.024 1.950 1.00 86.81 90 GLN A O 1
ATOM 720 N N . ILE A 1 91 ? -7.970 -1.358 1.058 1.00 88.50 91 ILE A N 1
ATOM 721 C CA . ILE A 1 91 ? -7.469 -1.854 2.348 1.00 88.50 91 ILE A CA 1
ATOM 722 C C . ILE A 1 91 ? -7.001 -0.698 3.243 1.00 88.50 91 ILE A C 1
ATOM 724 O O . ILE A 1 91 ? -7.353 -0.649 4.418 1.00 88.50 91 ILE A O 1
ATOM 728 N N . TYR A 1 92 ? -6.216 0.244 2.713 1.00 90.00 92 TYR A N 1
ATOM 729 C CA . TYR A 1 92 ? -5.731 1.381 3.500 1.00 90.00 92 TYR A CA 1
ATOM 730 C C . TYR A 1 92 ? -6.850 2.335 3.913 1.00 90.00 92 TYR A C 1
ATOM 732 O O . TYR A 1 92 ? -6.782 2.897 5.004 1.00 90.00 92 TYR A O 1
ATOM 740 N N . TYR A 1 93 ? -7.872 2.498 3.072 1.00 89.06 93 TYR A N 1
ATOM 741 C CA . TYR A 1 93 ? -9.057 3.273 3.415 1.00 89.06 93 TYR A CA 1
ATOM 742 C C . TYR A 1 93 ? -9.804 2.647 4.600 1.00 89.06 93 TYR A C 1
ATOM 744 O O . TYR A 1 93 ? -10.047 3.328 5.597 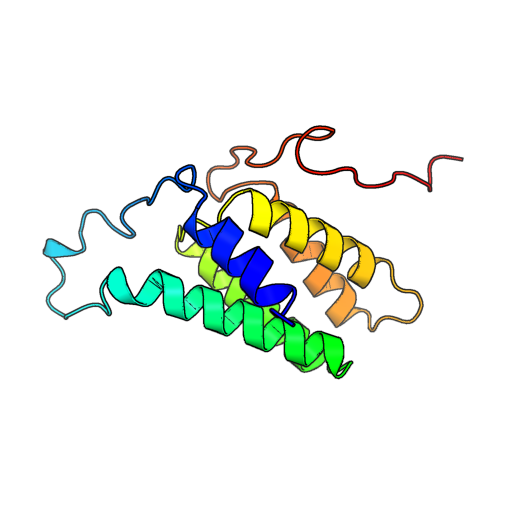1.00 89.06 93 TYR A O 1
ATOM 752 N N . ASP A 1 94 ? -10.058 1.339 4.544 1.00 87.25 94 ASP A N 1
ATOM 753 C CA . ASP A 1 94 ? -10.729 0.602 5.620 1.00 87.25 94 ASP A CA 1
ATOM 754 C C . ASP A 1 94 ? -9.908 0.625 6.925 1.00 87.25 94 ASP A C 1
ATOM 756 O O . ASP A 1 94 ? -10.448 0.840 8.015 1.00 87.25 94 ASP A O 1
ATOM 760 N N . LEU A 1 95 ? -8.578 0.477 6.831 1.00 87.94 95 LEU A N 1
ATOM 761 C CA . LEU A 1 95 ? -7.685 0.574 7.993 1.00 87.94 95 LEU A CA 1
ATOM 762 C C . LEU A 1 95 ? -7.688 1.973 8.619 1.00 87.94 95 LEU A C 1
ATOM 764 O O . LEU A 1 95 ? -7.678 2.093 9.843 1.00 87.94 95 LEU A O 1
ATOM 768 N N . ALA A 1 96 ? -7.692 3.031 7.807 1.00 89.25 96 ALA A N 1
ATOM 769 C CA . ALA A 1 96 ? -7.688 4.404 8.308 1.00 89.25 96 ALA A CA 1
ATOM 770 C C . ALA A 1 96 ? -9.012 4.786 8.994 1.00 89.25 96 ALA A C 1
ATOM 772 O O . ALA A 1 96 ? -9.005 5.594 9.922 1.00 89.25 96 ALA A O 1
ATOM 773 N N . LEU A 1 97 ? -10.132 4.193 8.567 1.00 89.06 97 LEU A N 1
ATOM 774 C CA . LEU A 1 97 ? -11.455 4.405 9.164 1.00 89.06 97 LEU A CA 1
ATOM 775 C C . LEU A 1 97 ? -11.734 3.537 10.395 1.00 89.06 97 LEU A C 1
ATOM 777 O O . LEU A 1 97 ? -12.769 3.707 11.043 1.00 89.06 97 LEU 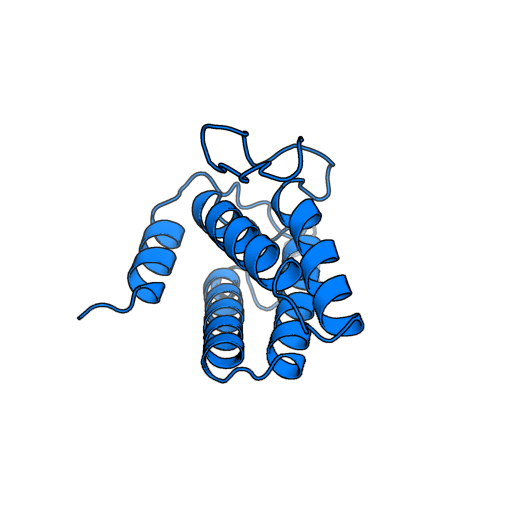A O 1
ATOM 781 N N . THR A 1 98 ? -10.841 2.607 10.731 1.00 88.69 98 THR A N 1
ATOM 782 C CA . THR A 1 98 ? -11.052 1.701 11.860 1.00 88.69 98 THR A CA 1
ATOM 783 C C . THR A 1 98 ? -11.120 2.497 13.176 1.00 88.69 98 THR A C 1
ATOM 785 O O . THR A 1 98 ? -10.174 3.211 13.523 1.00 88.69 98 THR A O 1
ATOM 788 N N . PRO A 1 99 ? -12.222 2.404 13.947 1.00 86.88 99 PRO A N 1
ATOM 789 C CA . PRO A 1 99 ? -12.350 3.131 15.203 1.00 86.88 99 PRO A CA 1
ATOM 790 C C . PRO A 1 99 ? -11.365 2.586 16.243 1.00 86.88 99 PRO A C 1
ATOM 792 O O . PRO A 1 99 ? -11.222 1.378 16.409 1.00 86.88 99 PRO A O 1
ATOM 795 N N . GLY A 1 100 ? -10.702 3.480 16.978 1.00 85.88 100 GLY A N 1
ATOM 796 C CA . GLY A 1 100 ? -9.705 3.095 17.985 1.00 85.88 100 GLY A CA 1
ATOM 797 C C . GLY A 1 100 ? -8.295 2.869 17.433 1.00 85.88 100 GLY A C 1
ATOM 798 O O . GLY A 1 100 ? -7.427 2.408 18.174 1.00 85.88 100 GLY A O 1
ATOM 799 N N . MET A 1 101 ? -8.049 3.215 16.167 1.00 86.25 101 MET A N 1
ATOM 800 C CA . MET A 1 101 ? -6.711 3.196 15.583 1.00 86.25 101 MET A CA 1
ATOM 801 C C . MET A 1 101 ? -5.799 4.243 16.234 1.00 86.25 101 MET A C 1
ATOM 803 O O . MET A 1 101 ? -6.212 5.366 16.530 1.00 86.25 101 MET A O 1
ATOM 807 N N . GLU A 1 102 ? -4.532 3.884 16.428 1.00 88.94 102 GLU A N 1
ATOM 808 C CA . GLU A 1 102 ? -3.508 4.818 16.892 1.00 88.94 102 GLU A CA 1
ATOM 809 C C . GLU A 1 102 ? -3.298 5.924 15.842 1.00 88.94 102 GLU A C 1
ATOM 811 O O . GLU A 1 102 ? -3.212 5.655 14.642 1.00 88.94 102 GLU 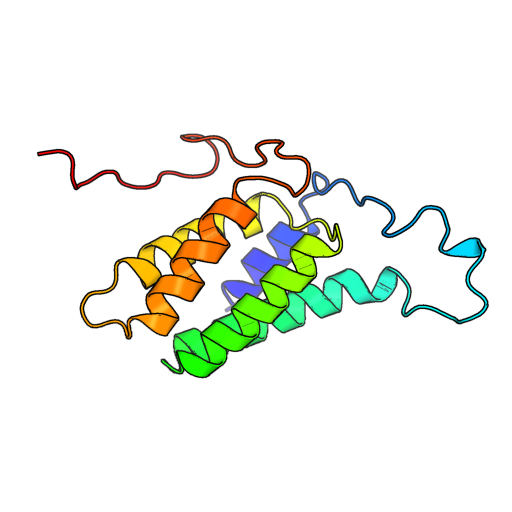A O 1
ATOM 816 N N . SER A 1 103 ? -3.244 7.182 16.287 1.00 86.75 103 SER A N 1
ATOM 817 C CA . SER A 1 103 ? -3.309 8.354 15.406 1.00 86.75 103 SER A CA 1
ATOM 818 C C . SER A 1 103 ? -2.166 8.432 14.393 1.00 86.75 103 SER A C 1
ATOM 820 O O . SER A 1 103 ? -2.384 8.843 13.255 1.00 86.75 103 SER A O 1
ATOM 822 N N . THR A 1 104 ? -0.956 8.025 14.777 1.00 88.88 104 THR A N 1
ATOM 823 C CA . THR A 1 104 ? 0.226 8.015 13.901 1.00 88.88 104 THR A CA 1
ATOM 824 C C . THR A 1 104 ? 0.059 6.977 12.799 1.00 88.88 104 THR A C 1
ATOM 826 O O . THR A 1 104 ? 0.300 7.258 11.626 1.00 88.88 104 THR A O 1
ATOM 829 N N . SER A 1 105 ? -0.423 5.792 13.165 1.00 88.56 105 SER A N 1
ATOM 830 C CA . SER A 1 105 ? -0.715 4.710 12.229 1.00 88.56 105 SER A CA 1
ATOM 831 C C . SER A 1 105 ? -1.834 5.106 11.257 1.00 88.56 105 SER A C 1
ATOM 833 O O . SER A 1 105 ? -1.669 4.974 10.046 1.00 88.56 105 SER A O 1
ATOM 835 N N . ALA A 1 106 ? -2.928 5.689 11.757 1.00 90.12 106 ALA A N 1
ATOM 836 C CA . ALA A 1 106 ? -4.024 6.199 10.928 1.00 90.12 106 ALA A CA 1
ATOM 837 C C . ALA A 1 106 ? -3.562 7.304 9.953 1.00 90.12 106 ALA A C 1
ATOM 839 O O . ALA A 1 106 ? -3.945 7.314 8.778 1.00 90.12 106 ALA A O 1
ATOM 840 N N . MET A 1 107 ? -2.680 8.203 10.403 1.00 90.00 107 MET A N 1
ATOM 841 C CA . MET A 1 107 ? -2.078 9.225 9.544 1.00 90.00 107 MET A CA 1
ATOM 842 C C . MET A 1 107 ? -1.221 8.596 8.435 1.00 90.00 107 MET A C 1
ATOM 844 O O . MET A 1 107 ? -1.357 8.968 7.273 1.00 90.00 107 MET A O 1
ATOM 848 N N . ALA A 1 108 ? -0.404 7.588 8.750 1.00 90.56 108 ALA A N 1
ATOM 849 C CA . ALA A 1 108 ? 0.402 6.891 7.748 1.00 90.56 108 ALA A CA 1
ATOM 850 C C . ALA A 1 108 ? -0.455 6.160 6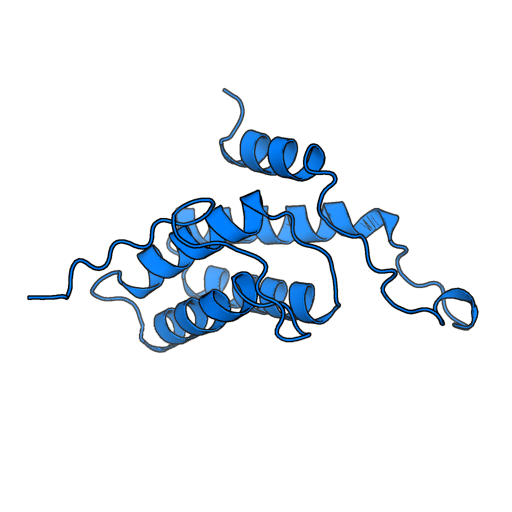.693 1.00 90.56 108 ALA A C 1
ATOM 852 O O . ALA A 1 108 ? -0.129 6.183 5.504 1.00 90.56 108 ALA A O 1
ATOM 853 N N . PHE A 1 109 ? -1.565 5.533 7.101 1.00 90.81 109 PHE A N 1
ATOM 854 C CA . PHE A 1 109 ? -2.472 4.845 6.172 1.00 90.81 109 PHE A CA 1
ATOM 855 C C . PHE A 1 109 ? -3.291 5.808 5.304 1.00 90.81 109 PHE A C 1
ATOM 857 O O . PHE A 1 109 ? -3.547 5.517 4.136 1.00 90.81 109 PHE A O 1
ATOM 864 N N . SER A 1 110 ? -3.658 6.975 5.831 1.00 90.50 110 SER A N 1
ATOM 865 C CA . SER A 1 110 ? -4.332 8.007 5.032 1.00 90.50 110 SER A CA 1
ATOM 866 C C . SER A 1 110 ? -3.391 8.695 4.035 1.00 90.50 110 SER A C 1
ATOM 868 O O . SER A 1 110 ? -3.825 9.016 2.930 1.00 90.50 110 SER A O 1
ATOM 870 N N . ASP A 1 111 ? -2.103 8.850 4.359 1.00 91.25 111 ASP A N 1
ATOM 871 C CA . ASP A 1 111 ? -1.113 9.492 3.478 1.00 91.25 111 ASP A CA 1
ATOM 872 C C . ASP A 1 111 ? -0.724 8.637 2.252 1.00 91.25 111 ASP A C 1
ATOM 874 O O . ASP A 1 111 ? -0.417 9.166 1.180 1.00 91.25 111 ASP A O 1
ATOM 878 N N . ILE A 1 112 ? -0.768 7.303 2.361 1.00 90.44 112 ILE A N 1
ATOM 879 C CA . ILE A 1 112 ? -0.464 6.406 1.230 1.00 90.44 112 ILE A CA 1
ATOM 880 C C . ILE A 1 112 ? -1.611 6.328 0.209 1.00 90.44 112 ILE A C 1
ATOM 882 O O . ILE A 1 112 ? -1.356 6.181 -0.987 1.00 90.44 112 ILE A O 1
ATOM 886 N N . ALA A 1 113 ? -2.869 6.459 0.641 1.00 88.12 113 ALA A N 1
ATOM 887 C CA . ALA A 1 113 ? -4.039 6.348 -0.231 1.00 88.12 113 ALA A CA 1
ATOM 888 C C . ALA A 1 113 ? -3.999 7.278 -1.471 1.00 88.12 113 ALA A C 1
ATOM 890 O O . ALA A 1 113 ? -4.162 6.768 -2.586 1.00 88.12 113 ALA A O 1
ATOM 891 N N . PRO A 1 114 ? -3.723 8.597 -1.361 1.00 87.06 114 PRO A N 1
ATOM 892 C CA . PRO A 1 114 ? -3.631 9.474 -2.531 1.00 87.06 114 PRO A CA 1
ATOM 893 C C . PRO A 1 114 ? -2.448 9.126 -3.445 1.00 87.06 114 PRO A C 1
ATOM 895 O O . PRO A 1 114 ? -2.580 9.243 -4.661 1.00 87.06 114 PRO A O 1
ATOM 898 N N . LYS A 1 115 ? -1.329 8.633 -2.897 1.00 87.69 115 LYS A N 1
ATOM 899 C CA . LYS A 1 115 ? -0.139 8.213 -3.667 1.00 87.69 115 LYS A CA 1
ATOM 900 C C . LYS A 1 115 ? -0.369 6.948 -4.499 1.00 87.69 115 LYS A C 1
ATOM 902 O O . LYS A 1 115 ? 0.407 6.641 -5.396 1.00 87.69 115 LYS A O 1
ATOM 907 N N . LEU A 1 116 ? -1.416 6.183 -4.188 1.00 86.00 116 LEU A N 1
ATOM 908 C CA . LEU A 1 116 ? -1.839 5.038 -4.996 1.00 86.00 116 LEU A CA 1
ATOM 909 C C . LEU A 1 116 ? -2.768 5.468 -6.141 1.00 86.00 116 LEU A C 1
ATOM 911 O O . LEU A 1 116 ? -2.702 4.885 -7.226 1.00 86.00 116 LEU A O 1
ATOM 915 N N . VAL A 1 117 ? -3.597 6.492 -5.909 1.00 86.56 117 VAL A N 1
ATOM 916 C CA . VAL A 1 117 ? -4.550 7.046 -6.890 1.00 86.56 117 VAL A CA 1
ATOM 917 C C . VAL A 1 117 ? -3.852 7.904 -7.943 1.00 86.56 117 VAL A C 1
ATOM 919 O O . VAL A 1 117 ? -4.175 7.800 -9.129 1.00 86.56 117 VAL A O 1
ATOM 922 N N . TYR A 1 118 ? -2.910 8.737 -7.512 1.00 84.38 118 TYR A N 1
ATOM 923 C CA . TYR A 1 118 ? -2.129 9.618 -8.370 1.00 84.38 118 TYR A CA 1
ATOM 924 C C . TYR A 1 118 ? -0.708 9.087 -8.513 1.00 84.38 118 TYR A C 1
ATOM 926 O O . TYR A 1 118 ? -0.132 8.572 -7.556 1.00 84.38 118 TYR A O 1
ATOM 934 N N . ASP A 1 119 ? -0.140 9.213 -9.705 1.00 78.56 119 ASP A N 1
ATOM 935 C CA . ASP A 1 119 ? 1.279 8.954 -9.919 1.00 78.56 119 ASP A CA 1
ATOM 936 C C . ASP A 1 119 ? 2.142 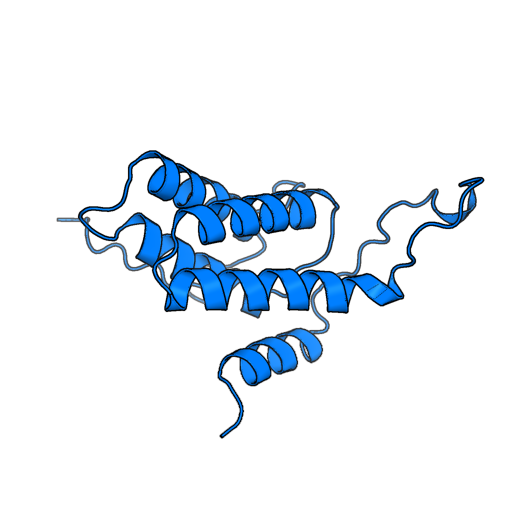10.132 -9.446 1.00 78.56 119 ASP A C 1
ATOM 938 O O . ASP A 1 119 ? 1.635 11.230 -9.197 1.00 78.56 119 ASP A O 1
ATOM 942 N N . MET A 1 120 ? 3.464 9.950 -9.396 1.00 72.31 120 MET A N 1
ATOM 943 C CA . MET A 1 120 ? 4.389 11.053 -9.094 1.00 72.31 120 MET A CA 1
ATOM 944 C C . MET A 1 120 ? 4.267 12.235 -10.064 1.00 72.31 120 MET A C 1
ATOM 946 O O . MET A 1 120 ? 4.491 13.378 -9.673 1.00 72.31 120 MET A O 1
ATOM 950 N N . HIS A 1 121 ? 3.884 11.980 -11.316 1.00 73.31 121 HIS A N 1
ATOM 951 C CA . HIS A 1 121 ? 3.655 13.024 -12.317 1.00 73.31 121 HIS A CA 1
ATOM 952 C C . HIS A 1 121 ? 2.314 13.762 -12.140 1.00 73.31 121 HIS A C 1
ATOM 954 O O . HIS A 1 121 ? 2.029 14.692 -12.889 1.00 73.31 121 HIS A O 1
ATOM 960 N N . GLY A 1 122 ? 1.486 13.361 -11.168 1.00 73.81 122 GLY A N 1
ATOM 961 C CA . GLY A 1 122 ? 0.153 13.923 -10.933 1.00 73.81 122 GLY A CA 1
ATOM 962 C C . GLY A 1 122 ? -0.943 13.350 -11.838 1.00 73.81 122 GLY A C 1
ATOM 963 O O . GLY A 1 122 ? -2.103 13.742 -11.720 1.00 73.81 122 GLY A O 1
ATOM 964 N N . GLU A 1 123 ? -0.601 12.404 -12.714 1.00 79.12 123 GLU A N 1
ATOM 965 C CA . GLU A 1 123 ? -1.550 11.681 -13.561 1.00 79.12 123 GLU A CA 1
ATOM 966 C C . GLU A 1 123 ? -2.410 10.739 -12.702 1.00 79.12 123 GLU A C 1
ATOM 968 O O . GLU A 1 123 ? -1.923 10.096 -11.768 1.00 79.12 123 GLU A O 1
ATOM 973 N N . ARG A 1 124 ? -3.708 10.637 -13.004 1.00 79.81 124 ARG A N 1
ATOM 974 C CA . ARG A 1 124 ? -4.630 9.758 -12.272 1.00 79.81 124 ARG A CA 1
ATOM 975 C C . ARG A 1 124 ? -4.543 8.332 -12.820 1.00 79.81 124 ARG A C 1
ATOM 977 O O . ARG A 1 124 ? -4.907 8.091 -13.966 1.00 79.81 124 ARG A O 1
ATOM 984 N N . CYS A 1 125 ? -4.136 7.378 -11.984 1.00 77.69 125 CYS A N 1
ATOM 985 C CA . CYS A 1 125 ? -3.997 5.970 -12.375 1.00 77.69 125 CYS A CA 1
ATOM 986 C C . CYS A 1 125 ? -5.279 5.142 -12.190 1.00 77.69 125 CYS A C 1
ATOM 988 O O . CYS A 1 125 ? -5.387 4.053 -12.752 1.00 77.69 125 CYS A O 1
ATOM 990 N N . LEU A 1 126 ? -6.221 5.613 -11.365 1.00 80.94 126 LEU A N 1
ATOM 991 C CA . LEU A 1 126 ? -7.417 4.865 -10.966 1.00 80.94 126 LEU A CA 1
ATOM 992 C C . LEU A 1 126 ? -8.682 5.684 -11.231 1.00 80.94 126 LEU A C 1
ATOM 994 O O . LEU A 1 126 ? -8.753 6.861 -10.871 1.00 80.94 126 LEU A O 1
ATOM 998 N N . GLU A 1 127 ? -9.688 5.065 -11.849 1.00 80.31 127 GLU A N 1
ATOM 999 C CA . GLU A 1 127 ? -10.958 5.716 -12.184 1.00 80.31 127 GLU A CA 1
ATOM 1000 C C . GLU A 1 127 ? -12.052 5.313 -11.183 1.00 80.31 127 GLU A C 1
ATOM 1002 O O . GLU A 1 127 ? -12.272 4.128 -10.907 1.00 80.31 127 GLU A O 1
ATOM 1007 N N . GLN A 1 128 ? -12.766 6.309 -10.647 1.00 76.81 128 GLN A N 1
ATOM 1008 C CA . GLN A 1 128 ? -13.890 6.080 -9.737 1.00 76.81 128 GLN A CA 1
ATOM 1009 C C . GLN A 1 128 ? -15.033 5.381 -10.484 1.00 76.81 128 GLN A C 1
ATOM 1011 O O . GLN A 1 128 ? -15.403 5.783 -11.587 1.00 76.81 128 GLN A O 1
ATOM 1016 N N . GLY A 1 129 ? -15.577 4.317 -9.894 1.00 73.06 129 GLY A N 1
ATOM 1017 C CA . GLY A 1 129 ? -16.653 3.511 -10.481 1.00 73.06 129 GLY A CA 1
ATOM 1018 C C . GLY A 1 129 ? -16.188 2.400 -11.427 1.00 73.06 129 GLY A C 1
ATOM 1019 O O . GLY A 1 129 ? -16.961 1.478 -11.678 1.00 73.06 129 GLY A O 1
ATOM 1020 N N . LYS A 1 130 ? -14.936 2.436 -11.907 1.00 76.44 130 LYS A N 1
ATOM 1021 C CA . LYS A 1 130 ? -14.343 1.353 -12.710 1.00 76.44 130 LYS A CA 1
ATOM 1022 C C . LYS A 1 130 ? -13.395 0.482 -11.892 1.00 76.44 130 LYS A C 1
ATOM 1024 O O . LYS A 1 130 ? -13.539 -0.735 -11.909 1.00 76.44 130 LYS A O 1
ATOM 1029 N N . ASP A 1 131 ? -12.451 1.099 -11.181 1.00 75.12 131 ASP A N 1
ATOM 1030 C CA . ASP A 1 131 ? -11.436 0.376 -10.398 1.00 75.12 131 ASP A CA 1
ATOM 1031 C C . ASP A 1 131 ? -11.680 0.455 -8.895 1.00 75.12 131 ASP A C 1
ATOM 1033 O O . ASP A 1 131 ? -11.331 -0.471 -8.169 1.00 75.12 131 ASP A O 1
ATOM 1037 N N . ILE A 1 132 ? -12.251 1.567 -8.423 1.00 78.12 132 ILE A N 1
ATOM 1038 C CA . ILE A 1 132 ? -12.472 1.810 -6.998 1.00 78.12 132 ILE A CA 1
ATOM 1039 C C . ILE A 1 132 ? -13.894 2.312 -6.777 1.00 78.12 132 ILE A C 1
ATOM 1041 O O . ILE A 1 132 ? -14.343 3.260 -7.430 1.00 78.12 132 ILE A O 1
ATOM 1045 N N . ASN A 1 133 ? -14.573 1.703 -5.810 1.00 78.38 133 ASN A N 1
ATOM 1046 C CA . ASN A 1 133 ? -15.809 2.208 -5.236 1.00 78.38 133 ASN A CA 1
ATOM 1047 C C . ASN A 1 133 ? -15.550 2.500 -3.751 1.00 78.38 133 ASN A C 1
ATOM 1049 O O . ASN A 1 133 ? -15.673 1.614 -2.912 1.00 78.38 133 ASN A O 1
ATOM 1053 N N . LEU A 1 134 ? -15.072 3.715 -3.459 1.00 72.62 134 LEU A N 1
ATOM 1054 C CA . LEU A 1 134 ? -14.979 4.203 -2.084 1.00 72.62 134 LEU A CA 1
ATOM 1055 C C . LEU A 1 134 ? -16.386 4.595 -1.667 1.00 72.62 134 LEU A C 1
ATOM 1057 O O . LEU A 1 134 ? -16.988 5.492 -2.261 1.00 72.62 134 LEU A O 1
ATOM 1061 N N . ASP A 1 135 ? -16.905 3.878 -0.688 1.00 67.25 135 ASP A N 1
ATOM 1062 C CA . ASP A 1 135 ? -18.217 4.139 -0.146 1.00 67.25 135 ASP A CA 1
ATOM 1063 C C . ASP A 1 135 ? -18.204 5.498 0.585 1.00 67.25 135 ASP A C 1
ATOM 1065 O O . ASP A 1 135 ? -17.371 5.764 1.449 1.00 67.25 135 ASP A O 1
ATOM 1069 N N . VAL A 1 136 ? -19.083 6.410 0.164 1.00 58.41 136 VAL A N 1
ATOM 1070 C CA . VAL A 1 136 ? -19.174 7.785 0.681 1.00 58.41 136 VAL A CA 1
ATOM 1071 C C . VAL A 1 136 ? -20.199 7.907 1.816 1.00 58.41 136 VAL A C 1
ATOM 1073 O O . VAL A 1 136 ? -20.826 8.957 1.941 1.00 58.41 136 VAL A O 1
ATOM 1076 N N . LEU A 1 137 ? -20.408 6.876 2.650 1.00 46.09 137 LEU A N 1
ATOM 1077 C CA . LEU A 1 137 ? -21.476 6.825 3.675 1.00 46.09 137 LEU A CA 1
ATOM 1078 C C . LEU A 1 137 ? -21.440 7.902 4.790 1.00 46.09 137 LEU A C 1
ATOM 1080 O O . LEU A 1 137 ? -22.162 7.784 5.775 1.00 46.09 137 LEU A O 1
ATOM 1084 N N . TYR A 1 138 ? -20.703 9.002 4.635 1.00 45.31 138 TYR A N 1
ATOM 1085 C CA . TYR A 1 138 ? -20.821 10.206 5.466 1.00 45.31 138 TYR A CA 1
ATOM 1086 C C . TYR A 1 138 ? -21.296 11.422 4.656 1.00 45.31 138 TYR A C 1
ATOM 1088 O O . TYR A 1 138 ? -20.708 12.502 4.685 1.00 45.31 138 TYR A O 1
ATOM 1096 N N . GLN A 1 139 ? -22.378 11.238 3.902 1.00 37.59 139 GLN A N 1
ATOM 1097 C CA . GLN A 1 139 ? -23.099 12.324 3.240 1.00 37.59 139 GLN A CA 1
ATOM 1098 C C . GLN A 1 139 ? -24.573 12.301 3.670 1.00 37.59 139 GLN A C 1
ATOM 1100 O O . GLN A 1 139 ? -25.480 12.146 2.856 1.00 37.59 139 GLN A O 1
ATOM 1105 N N . MET A 1 140 ? -24.790 12.413 4.984 1.00 35.19 140 MET A N 1
ATOM 1106 C CA . MET A 1 140 ? -26.055 12.783 5.628 1.00 35.19 140 MET A CA 1
ATOM 1107 C C . MET A 1 140 ? -25.772 13.676 6.830 1.00 35.19 140 MET A C 1
ATOM 1109 O O . MET A 1 140 ? -24.821 13.359 7.578 1.00 35.19 140 MET A O 1
#

Foldseek 3Di:
DPPVLNVLLVVQVPQPPQPADQLDPCCVVDPDDDPDPVCLSVQVSVLVVQLVVCVVVVVLVSNLVSLVVVLVSLVSVGGGGLLNLLVLLVVLVCVLPDPPDDPVSSVSSVVVNVCSQAHPVRDGSDDDPPRHPDDPVPPD